Protein AF-K1U090-F1 (afdb_monomer_lite)

InterPro domains:
  IPR001736 Phospholipase D/Transphosphatidylase [PF00614] (41-67)
  IPR001736 Phospholipase D/Transphosphatidylase [PS50035] (40-67)
  IPR001736 Phospholipase D/Transphosphatidylase [SM00155] (40-67)

Foldseek 3Di:
DEEQLVCVPPDDPPVCVVCVVVVHHDDYDPHDDPDPDPVSVDDDQWDWDADPLFKIKTWNDDPDCQQVPVDQPPHYDDIDMDMDGDPVSNVSVVVVD

Organism: NCBI:txid408170

Radius of gyration: 15.62 Å; chains: 1; bounding box: 30×36×42 Å

pLDDT: mean 92.07, std 5.65, range [70.5, 98.44]

Sequence (97 aa):
MYDGMGCIVTLPRKYNEYLERQGIKCRIFSPIVPLLSTHQNNRDHRKIMVIDGAVAFCGGINISDEYINEKMRFGHWKDTGFMLRGEAVAGFTAMFL

Secondary structure (DSSP, 8-state):
-EETTTTTTTS-TTHHHHHHHTT----EES---SS--GGGG------EEEETTTEEEEES--SSTTTTTSS-SSS-----EEEEESTHHHHHHHHH-

Structure (mmCIF, N/CA/C/O backbone):
data_AF-K1U090-F1
#
_entry.id   AF-K1U090-F1
#
loop_
_atom_site.group_PDB
_atom_site.id
_atom_site.type_symbol
_atom_site.label_atom_id
_atom_site.label_alt_id
_atom_site.label_comp_id
_atom_site.label_asym_id
_atom_site.label_entity_id
_atom_site.label_seq_id
_atom_site.pdbx_PDB_ins_code
_atom_site.Cartn_x
_atom_site.Cartn_y
_atom_site.Cartn_z
_atom_site.occupancy
_atom_site.B_iso_or_equiv
_atom_site.auth_seq_id
_atom_site.auth_comp_id
_atom_site.auth_asym_id
_atom_site.auth_atom_id
_atom_site.pdbx_PDB_model_num
ATOM 1 N N . MET A 1 1 ? -4.790 -3.843 5.688 1.00 86.81 1 MET A N 1
ATOM 2 C CA . MET A 1 1 ? -4.081 -3.658 6.975 1.00 86.81 1 MET A CA 1
ATOM 3 C C . MET A 1 1 ? -3.916 -2.162 7.207 1.00 86.81 1 MET A C 1
ATOM 5 O O . MET A 1 1 ? -3.833 -1.449 6.217 1.00 86.81 1 MET A O 1
ATOM 9 N N . TYR A 1 2 ? -3.912 -1.680 8.449 1.00 89.44 2 TYR A N 1
ATOM 10 C CA . TYR A 1 2 ? -3.550 -0.291 8.763 1.00 89.44 2 TYR A CA 1
ATOM 11 C C . TYR A 1 2 ? -2.698 -0.227 10.030 1.00 89.44 2 TYR A C 1
ATOM 13 O O . TYR A 1 2 ? -2.712 -1.155 10.840 1.00 89.44 2 TYR A O 1
ATOM 21 N N . ASP A 1 3 ? -1.951 0.858 10.189 1.00 88.69 3 ASP A N 1
ATOM 22 C CA . ASP A 1 3 ? -1.023 1.052 11.296 1.00 88.69 3 ASP A CA 1
ATOM 23 C C . ASP A 1 3 ? -1.749 1.519 12.569 1.00 88.69 3 ASP A C 1
ATOM 25 O O . ASP A 1 3 ? -2.348 2.593 12.591 1.00 88.69 3 ASP A O 1
ATOM 29 N N . GLY A 1 4 ? -1.677 0.733 13.648 1.00 87.94 4 GLY A N 1
ATOM 30 C CA . GLY A 1 4 ? -2.317 1.063 14.920 1.00 87.94 4 GLY A CA 1
ATOM 31 C C . GLY A 1 4 ? -1.820 2.383 15.513 1.00 87.94 4 GLY A C 1
ATOM 32 O O . GLY A 1 4 ? -2.610 3.301 15.734 1.00 87.94 4 GLY A O 1
ATOM 33 N N . MET A 1 5 ? -0.512 2.504 15.747 1.00 86.75 5 MET A N 1
ATOM 34 C CA . MET A 1 5 ? 0.071 3.710 16.344 1.00 86.75 5 MET A CA 1
ATOM 35 C C . MET A 1 5 ? 0.040 4.898 15.369 1.00 86.75 5 MET A C 1
ATOM 37 O O . MET A 1 5 ? -0.030 6.052 15.779 1.00 86.75 5 MET A O 1
ATOM 41 N N . GLY A 1 6 ? 0.117 4.635 14.062 1.00 85.19 6 GLY A N 1
ATOM 42 C CA . GLY A 1 6 ? 0.215 5.667 13.021 1.00 85.19 6 GLY A CA 1
ATOM 43 C C . GLY A 1 6 ? -1.121 6.348 12.779 1.00 85.19 6 GLY A C 1
ATOM 44 O O . GLY A 1 6 ? -1.170 7.528 12.440 1.00 85.19 6 GLY A O 1
ATOM 45 N N . CYS A 1 7 ? -2.203 5.612 13.031 1.00 89.50 7 CYS A N 1
ATOM 46 C CA . CYS A 1 7 ? -3.559 6.076 12.823 1.00 89.50 7 CYS A CA 1
ATOM 47 C C . CYS A 1 7 ? -4.305 6.458 14.110 1.00 89.50 7 CYS A C 1
ATOM 49 O O . CYS A 1 7 ? -5.495 6.756 14.043 1.00 89.50 7 CYS A O 1
ATOM 51 N N . ILE A 1 8 ? -3.638 6.480 15.272 1.00 87.06 8 ILE A N 1
ATOM 52 C CA . ILE A 1 8 ? -4.289 6.685 16.580 1.00 87.06 8 ILE A CA 1
ATOM 53 C C . ILE A 1 8 ? -5.098 7.990 16.672 1.00 87.06 8 ILE A C 1
ATOM 55 O O . ILE A 1 8 ? -6.125 8.024 17.345 1.00 87.06 8 ILE A O 1
ATOM 59 N N . VAL A 1 9 ? -4.657 9.048 15.981 1.00 89.06 9 VAL A N 1
ATOM 60 C CA . VAL A 1 9 ? -5.346 10.353 15.933 1.00 89.06 9 VAL A CA 1
ATOM 61 C C . VAL A 1 9 ? -6.064 10.627 14.610 1.00 89.06 9 VAL A C 1
ATOM 63 O O . VAL A 1 9 ? -6.784 11.615 14.514 1.00 89.06 9 VAL A O 1
ATOM 66 N N . THR A 1 10 ? -5.862 9.796 13.581 1.00 89.56 10 THR A N 1
ATOM 67 C CA . THR A 1 10 ? -6.429 10.022 12.239 1.00 89.56 10 THR A CA 1
ATOM 68 C C . THR A 1 10 ? -7.608 9.112 11.916 1.00 89.56 10 THR A C 1
ATOM 70 O O . THR A 1 10 ? -8.388 9.446 11.027 1.00 89.56 10 THR A O 1
ATOM 73 N N . LEU A 1 11 ? -7.777 7.993 12.630 1.00 92.25 11 LEU A N 1
ATOM 74 C CA . LEU A 1 11 ? -8.904 7.079 12.452 1.00 92.25 11 LEU A CA 1
ATOM 75 C C . LEU A 1 11 ? -9.824 7.050 13.683 1.00 92.25 11 LEU A C 1
ATOM 77 O O . LEU A 1 11 ? -9.348 7.140 14.817 1.00 92.25 11 LEU A O 1
ATOM 81 N N . PRO A 1 12 ? -11.145 6.869 13.489 1.00 91.44 12 PRO A N 1
ATOM 82 C CA . PRO A 1 12 ? -12.077 6.671 14.592 1.00 91.44 12 PRO A CA 1
ATOM 83 C C . PRO A 1 12 ? -11.726 5.452 15.454 1.00 91.44 12 PRO A C 1
ATOM 85 O O . PRO A 1 12 ? -11.149 4.462 14.993 1.00 91.44 12 PRO A O 1
ATOM 88 N N . ARG A 1 13 ? -12.161 5.473 16.718 1.00 88.69 13 ARG A N 1
ATOM 89 C CA . ARG A 1 13 ? -12.038 4.307 17.601 1.00 88.69 13 ARG A CA 1
ATOM 90 C C . ARG A 1 13 ? -12.781 3.111 16.993 1.00 88.69 13 ARG A C 1
ATOM 92 O O . ARG A 1 13 ? -13.898 3.275 16.510 1.00 88.69 13 ARG A O 1
ATOM 99 N N . LYS A 1 14 ? -12.190 1.912 17.078 1.00 89.38 14 LYS A N 1
ATOM 100 C CA . LYS A 1 14 ? -12.752 0.659 16.527 1.00 89.38 14 LYS A CA 1
ATOM 101 C C . LYS A 1 14 ? -12.973 0.700 15.004 1.00 89.38 14 LYS A C 1
ATOM 103 O O . LYS A 1 14 ? -13.898 0.077 14.491 1.00 89.38 14 LYS A O 1
ATOM 108 N N . TYR A 1 15 ? -12.122 1.417 14.266 1.00 93.44 15 TYR A N 1
ATOM 109 C CA . TYR A 1 15 ? -12.212 1.482 12.804 1.00 93.44 15 TYR A CA 1
ATOM 110 C C . TYR A 1 15 ? -12.144 0.103 12.125 1.00 93.44 15 TYR A C 1
ATOM 112 O O . TYR A 1 15 ? -12.827 -0.131 11.133 1.00 93.44 15 TYR A O 1
ATOM 120 N N . ASN A 1 16 ? -11.396 -0.845 12.695 1.00 93.19 16 ASN A N 1
ATOM 121 C CA . ASN A 1 16 ? -11.402 -2.232 12.240 1.00 93.19 16 ASN A CA 1
ATOM 122 C C . ASN A 1 16 ? -12.801 -2.874 12.306 1.00 93.19 16 ASN A C 1
ATOM 124 O O . ASN A 1 16 ? -13.226 -3.490 11.335 1.00 93.19 16 ASN A O 1
ATOM 128 N N . GLU A 1 17 ? -13.549 -2.667 13.398 1.00 94.25 17 GLU A N 1
ATOM 129 C CA . GLU A 1 17 ? -14.921 -3.179 13.536 1.00 94.25 17 GLU A CA 1
ATOM 130 C C . GLU A 1 17 ? -15.865 -2.510 12.526 1.00 94.25 17 GLU A C 1
ATOM 132 O O . GLU A 1 17 ? -16.782 -3.148 12.013 1.00 94.25 17 GLU A O 1
ATOM 137 N N . TYR A 1 18 ? -15.648 -1.223 12.222 1.00 95.44 18 TYR A N 1
ATOM 138 C CA . TYR A 1 18 ? -16.390 -0.526 11.169 1.00 95.44 18 TYR A CA 1
ATOM 139 C C . TYR A 1 18 ? -16.161 -1.181 9.800 1.00 95.44 18 TYR A C 1
ATOM 141 O O . TYR A 1 18 ? -17.133 -1.509 9.122 1.00 95.44 18 TYR A O 1
ATOM 149 N N . LEU A 1 19 ? -14.902 -1.426 9.419 1.00 96.00 19 LEU A N 1
ATOM 150 C CA . LEU A 1 19 ? -14.557 -2.087 8.157 1.00 96.00 19 LEU A CA 1
ATOM 151 C C . LEU A 1 19 ? -15.128 -3.510 8.080 1.00 96.00 19 LEU A C 1
ATOM 153 O O . LEU A 1 19 ? -15.727 -3.880 7.071 1.00 96.00 19 LEU A O 1
ATOM 157 N N . GLU A 1 20 ? -15.015 -4.283 9.160 1.00 95.69 20 GLU A N 1
ATOM 158 C CA . GLU A 1 20 ? -15.544 -5.650 9.233 1.00 95.69 20 GLU A CA 1
ATOM 159 C C . GLU A 1 20 ? -17.066 -5.690 9.039 1.00 95.69 20 GLU A C 1
ATOM 161 O O . GLU A 1 20 ? -17.569 -6.549 8.315 1.00 95.69 20 GLU A O 1
ATOM 166 N N . ARG A 1 21 ? -17.808 -4.723 9.600 1.00 97.06 21 ARG A N 1
ATOM 167 C CA . ARG A 1 21 ? -19.260 -4.584 9.370 1.00 97.06 21 ARG A CA 1
ATOM 168 C C . ARG A 1 21 ? -19.615 -4.266 7.918 1.00 97.06 21 ARG A C 1
ATOM 170 O O . ARG A 1 21 ? -20.722 -4.581 7.499 1.00 97.06 21 ARG A O 1
ATOM 177 N N . GLN A 1 22 ? -18.701 -3.660 7.161 1.00 97.44 22 GLN A N 1
ATOM 178 C CA . GLN A 1 22 ? -18.848 -3.435 5.718 1.00 97.44 22 GLN A CA 1
ATOM 179 C C . GLN A 1 22 ? -18.394 -4.646 4.880 1.00 97.44 22 GLN A C 1
ATOM 181 O O . GLN A 1 22 ? -18.325 -4.558 3.658 1.00 97.44 22 GLN A O 1
ATOM 186 N N . GLY A 1 23 ? -18.050 -5.775 5.512 1.00 97.50 23 GLY A N 1
ATOM 187 C CA . GLY A 1 23 ? -17.539 -6.966 4.829 1.00 97.50 23 GLY A CA 1
ATOM 188 C C . GLY A 1 23 ? -16.061 -6.875 4.435 1.00 97.50 23 GLY A C 1
ATOM 189 O O . GLY A 1 23 ? -15.553 -7.755 3.741 1.00 97.50 23 GLY A O 1
ATOM 190 N N . ILE A 1 24 ? -15.346 -5.840 4.885 1.00 96.50 24 ILE A N 1
ATOM 191 C CA . ILE A 1 24 ? -13.934 -5.626 4.568 1.00 96.50 24 ILE A CA 1
ATOM 192 C C . ILE A 1 24 ? -13.082 -6.298 5.644 1.00 96.50 24 ILE A C 1
ATOM 194 O O . ILE A 1 24 ? -13.022 -5.854 6.792 1.00 96.50 24 ILE A O 1
ATOM 198 N N . LYS A 1 25 ? -12.364 -7.361 5.265 1.00 93.88 25 LYS A N 1
ATOM 199 C CA . LYS A 1 25 ? -11.365 -7.979 6.144 1.00 93.88 25 LYS A CA 1
ATOM 200 C C . LYS A 1 25 ? -10.223 -6.996 6.376 1.00 93.88 25 LYS A C 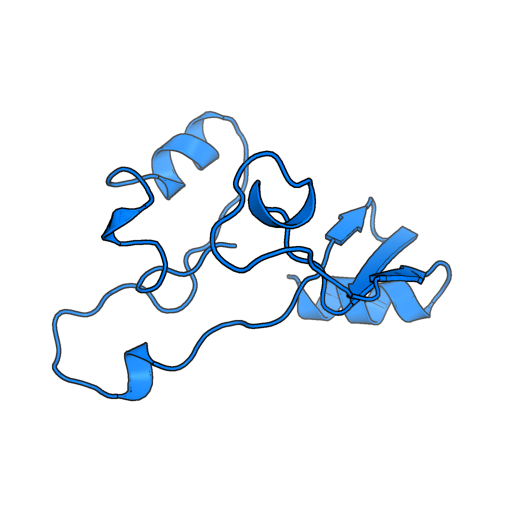1
ATOM 202 O O . LYS A 1 25 ? -9.564 -6.562 5.432 1.00 93.88 25 LYS A O 1
ATOM 207 N N . CYS A 1 26 ? -9.953 -6.673 7.633 1.00 92.69 26 CYS A N 1
ATOM 208 C CA . CYS A 1 26 ? -8.870 -5.772 7.992 1.00 92.69 26 CYS A CA 1
ATOM 209 C C . CYS A 1 26 ? -8.011 -6.350 9.123 1.00 92.69 26 CYS A C 1
ATOM 211 O O . CYS A 1 26 ? -8.389 -7.286 9.822 1.00 92.69 26 CYS A O 1
ATOM 213 N N . ARG A 1 27 ? -6.800 -5.811 9.261 1.00 90.31 27 ARG A N 1
ATOM 214 C CA . ARG A 1 27 ? -5.829 -6.179 10.295 1.00 90.31 27 ARG A CA 1
ATOM 215 C C . ARG A 1 27 ? -5.133 -4.915 10.770 1.00 90.31 27 ARG A C 1
ATOM 217 O O . ARG A 1 27 ? -4.813 -4.057 9.944 1.00 90.31 27 ARG A O 1
ATOM 224 N N . ILE A 1 28 ? -4.898 -4.830 12.073 1.00 90.81 28 ILE A N 1
ATOM 225 C CA . ILE A 1 28 ? -4.140 -3.745 12.694 1.00 90.81 28 ILE A CA 1
ATOM 226 C C . ILE A 1 28 ? -2.687 -4.202 12.793 1.00 90.81 28 ILE A C 1
ATOM 228 O O . ILE A 1 28 ? -2.398 -5.196 13.460 1.00 90.81 28 ILE A O 1
ATOM 232 N N . PHE A 1 29 ? -1.785 -3.494 12.122 1.00 89.44 29 PHE A N 1
ATOM 233 C CA . PHE A 1 29 ? -0.350 -3.654 12.315 1.00 89.44 29 PHE A CA 1
ATOM 234 C C . PHE A 1 29 ? 0.063 -2.986 13.627 1.00 89.44 29 PHE A C 1
ATOM 236 O O . PHE A 1 29 ? -0.394 -1.879 13.907 1.00 89.44 29 PHE A O 1
ATOM 243 N N . SER A 1 30 ? 0.921 -3.654 14.406 1.00 86.50 30 SER A N 1
ATOM 244 C CA . SER A 1 30 ? 1.396 -3.210 15.727 1.00 86.50 30 SER A CA 1
ATOM 245 C C . SER A 1 30 ? 0.287 -2.558 16.572 1.00 86.50 30 SER A C 1
ATOM 247 O O . SER A 1 30 ? 0.264 -1.334 16.732 1.00 86.50 30 SER A O 1
ATOM 249 N N . PRO A 1 31 ? -0.677 -3.348 17.090 1.00 83.19 31 PRO A N 1
ATOM 250 C CA . PRO A 1 31 ? -1.703 -2.821 17.978 1.00 83.19 31 PRO A CA 1
ATOM 251 C C . PRO A 1 31 ? -1.086 -2.013 19.125 1.00 83.19 31 PRO A C 1
ATOM 253 O O . PRO A 1 31 ? -0.023 -2.353 19.651 1.00 83.19 31 PRO A O 1
ATOM 256 N N . ILE A 1 32 ? -1.758 -0.931 19.510 1.00 80.44 32 ILE A N 1
ATOM 257 C CA . ILE A 1 32 ? -1.261 -0.039 20.556 1.00 80.44 32 ILE A CA 1
ATOM 258 C C . ILE A 1 32 ? -1.249 -0.801 21.881 1.00 80.44 32 ILE A C 1
ATOM 260 O O . ILE A 1 32 ? -2.290 -1.237 22.373 1.00 80.44 32 ILE A O 1
ATOM 264 N N . VAL A 1 33 ? -0.062 -0.934 22.463 1.00 79.81 33 VAL A N 1
ATOM 265 C CA . VAL A 1 33 ? 0.144 -1.486 23.804 1.00 79.81 33 VAL A CA 1
ATOM 266 C C . VAL A 1 33 ? 0.514 -0.319 24.721 1.00 79.81 33 VAL A C 1
ATOM 268 O O . VAL A 1 33 ? 1.401 0.452 24.348 1.00 79.81 33 VAL A O 1
ATOM 271 N N . PRO A 1 34 ? -0.119 -0.161 25.899 1.00 74.31 34 PRO A N 1
ATOM 272 C CA . PRO A 1 34 ? 0.154 0.934 26.832 1.00 74.31 34 PRO A CA 1
ATOM 273 C C . PRO A 1 34 ? 1.452 0.688 27.622 1.00 74.31 34 PRO A C 1
ATOM 275 O O . PRO A 1 34 ? 1.464 0.668 28.849 1.00 74.31 34 PRO A O 1
ATOM 278 N N . LEU A 1 35 ? 2.550 0.462 26.903 1.00 78.75 35 LEU A N 1
ATOM 279 C CA . LEU A 1 35 ? 3.888 0.255 27.438 1.00 78.75 35 LEU A CA 1
ATOM 280 C C . LEU A 1 35 ? 4.848 1.209 26.723 1.00 78.75 35 LEU A C 1
ATOM 282 O O . LEU A 1 35 ? 4.852 1.275 25.493 1.00 78.75 35 LEU A O 1
ATOM 286 N N . LEU A 1 36 ? 5.677 1.928 27.484 1.00 70.50 36 LEU A N 1
ATOM 287 C CA . LEU A 1 36 ? 6.747 2.752 26.920 1.00 70.50 36 LEU A CA 1
ATOM 288 C C . LEU A 1 36 ? 7.759 1.839 26.216 1.00 70.50 36 LEU A C 1
ATOM 290 O O . LEU A 1 36 ? 8.542 1.148 26.862 1.00 70.50 36 LEU A O 1
ATOM 294 N N . SER A 1 37 ? 7.713 1.811 24.886 1.00 79.06 37 SER A N 1
ATOM 295 C CA . SER A 1 37 ? 8.610 1.010 24.057 1.00 79.06 37 SER A CA 1
ATOM 296 C C . SER A 1 37 ? 8.862 1.689 22.717 1.00 79.06 37 SER A C 1
ATOM 298 O O . SER A 1 37 ? 7.940 2.186 22.071 1.00 79.06 37 SER A O 1
ATOM 300 N N . THR A 1 38 ? 10.114 1.652 22.263 1.00 83.12 38 THR A N 1
ATOM 301 C CA . THR A 1 38 ? 10.512 2.103 20.922 1.00 83.12 38 THR A CA 1
ATOM 302 C C . THR A 1 38 ? 9.999 1.184 19.818 1.00 83.12 38 THR A C 1
ATOM 304 O O . THR A 1 38 ? 9.979 1.591 18.661 1.00 83.12 38 THR A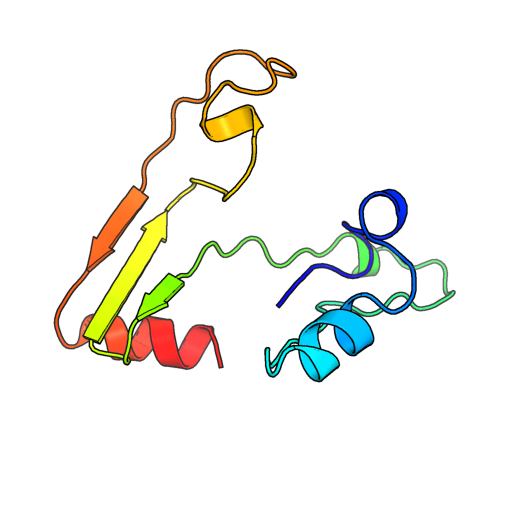 O 1
ATOM 307 N N . HIS A 1 39 ? 9.527 -0.024 20.149 1.00 83.06 39 HIS A N 1
ATOM 308 C CA . HIS A 1 39 ? 8.948 -0.957 19.181 1.00 83.06 39 HIS A CA 1
ATOM 309 C C . HIS A 1 39 ? 7.778 -0.336 18.406 1.00 83.06 39 HIS A C 1
ATOM 311 O O . HIS A 1 39 ? 7.602 -0.621 17.227 1.00 83.06 39 HIS A O 1
ATOM 317 N N . GLN A 1 40 ? 7.009 0.553 19.042 1.00 82.88 40 GLN A N 1
ATOM 318 C CA . GLN A 1 40 ? 5.882 1.243 18.405 1.00 82.88 40 GLN A CA 1
ATOM 319 C C . GLN A 1 40 ? 6.317 2.267 17.334 1.00 82.88 40 GLN A C 1
ATOM 321 O O . GLN A 1 40 ? 5.467 2.799 16.621 1.00 82.88 40 GLN A O 1
ATOM 326 N N . ASN A 1 41 ? 7.624 2.528 17.184 1.00 85.19 41 ASN A N 1
ATOM 327 C CA . ASN A 1 41 ? 8.170 3.296 16.062 1.00 85.19 41 ASN A CA 1
ATOM 328 C C . ASN A 1 41 ? 8.383 2.444 14.803 1.00 85.19 41 ASN A C 1
ATOM 330 O O . ASN A 1 41 ? 8.536 3.012 13.722 1.00 85.19 41 ASN A O 1
ATOM 334 N N . ASN A 1 42 ? 8.381 1.110 14.905 1.00 87.81 42 ASN A N 1
ATOM 335 C CA . ASN A 1 42 ? 8.417 0.252 13.724 1.00 87.81 42 ASN A CA 1
ATOM 336 C C . ASN A 1 42 ? 7.091 0.384 12.980 1.00 87.81 42 ASN A C 1
ATOM 338 O O . ASN A 1 42 ? 6.026 0.278 13.587 1.00 87.81 42 ASN A O 1
ATOM 342 N N . ARG A 1 43 ? 7.158 0.616 11.668 1.00 87.81 43 ARG A N 1
ATOM 343 C CA . ARG A 1 43 ? 5.988 0.764 10.795 1.00 87.81 43 ARG A CA 1
ATOM 344 C C . ARG A 1 43 ? 6.061 -0.245 9.660 1.00 87.81 43 ARG A C 1
ATOM 346 O O . ARG A 1 43 ? 7.148 -0.515 9.148 1.00 87.81 43 ARG A O 1
ATOM 353 N N . ASP A 1 44 ? 4.911 -0.744 9.219 1.00 89.12 44 ASP A N 1
ATOM 354 C CA . ASP A 1 44 ? 4.836 -1.397 7.916 1.00 89.12 44 ASP A CA 1
ATOM 355 C C . ASP A 1 44 ? 4.883 -0.319 6.830 1.00 89.12 44 ASP A C 1
ATOM 357 O O . ASP A 1 44 ? 3.955 0.474 6.675 1.00 89.12 44 ASP A O 1
ATOM 361 N N . HIS A 1 45 ? 6.001 -0.251 6.111 1.00 91.88 45 HIS A N 1
ATOM 362 C CA . HIS A 1 45 ? 6.224 0.761 5.082 1.00 91.88 45 HIS A CA 1
ATOM 363 C C . HIS A 1 45 ? 5.929 0.255 3.658 1.00 91.88 45 HIS A C 1
ATOM 365 O O . HIS A 1 45 ? 6.119 0.993 2.682 1.00 91.88 45 HIS A O 1
ATOM 371 N N . ARG A 1 46 ? 5.465 -0.995 3.524 1.00 93.62 46 ARG A N 1
ATOM 372 C CA . ARG A 1 46 ? 5.157 -1.622 2.235 1.00 93.62 46 ARG A CA 1
ATOM 373 C C . ARG A 1 46 ? 3.877 -1.015 1.658 1.00 93.62 46 ARG A C 1
ATOM 375 O O . ARG A 1 46 ? 2.860 -0.932 2.339 1.00 93.62 46 ARG A O 1
ATOM 382 N N . LYS A 1 47 ? 3.907 -0.630 0.381 1.00 95.25 47 LYS A N 1
ATOM 383 C CA . LYS A 1 47 ? 2.713 -0.232 -0.379 1.00 95.25 47 LYS A CA 1
ATOM 384 C C . LYS A 1 47 ? 2.424 -1.327 -1.389 1.00 95.25 47 LYS A C 1
ATOM 386 O O . LYS A 1 47 ? 3.128 -1.446 -2.383 1.00 95.25 47 LYS A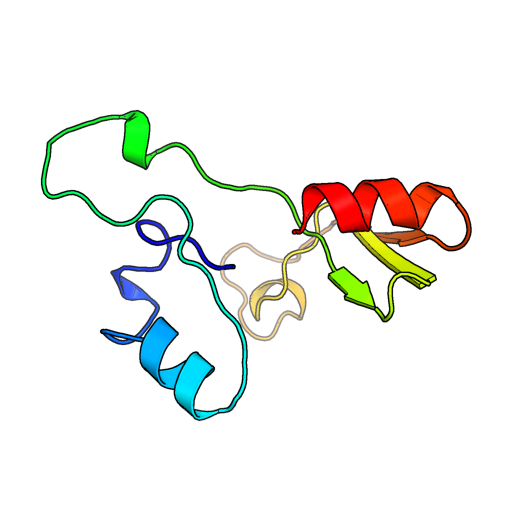 O 1
ATOM 391 N N . ILE A 1 48 ? 1.449 -2.173 -1.083 1.00 96.31 48 ILE A N 1
ATOM 392 C CA . ILE A 1 48 ? 1.120 -3.348 -1.888 1.00 96.31 48 ILE A CA 1
ATOM 393 C C . ILE A 1 48 ? -0.381 -3.335 -2.155 1.00 96.31 48 ILE A C 1
ATOM 395 O O . ILE A 1 48 ? -1.178 -3.304 -1.219 1.00 96.31 48 ILE A O 1
ATOM 399 N N . MET A 1 49 ? -0.756 -3.401 -3.430 1.00 96.94 49 MET A N 1
ATOM 400 C CA . MET A 1 49 ? -2.123 -3.680 -3.862 1.00 96.94 49 MET A CA 1
ATOM 401 C C . MET A 1 49 ? -2.088 -4.876 -4.802 1.00 96.94 49 MET A C 1
ATOM 403 O O . MET A 1 49 ? -1.438 -4.821 -5.842 1.00 96.94 49 MET A O 1
ATOM 407 N N . VAL A 1 50 ? -2.781 -5.950 -4.436 1.00 97.56 50 VAL A N 1
ATOM 408 C CA . VAL A 1 50 ? -2.908 -7.155 -5.261 1.00 97.56 50 VAL A CA 1
ATOM 409 C C . VAL A 1 50 ? -4.373 -7.338 -5.626 1.00 97.56 50 VAL A C 1
ATOM 411 O O . VAL A 1 50 ? -5.236 -7.280 -4.753 1.00 97.56 50 VAL A O 1
ATOM 414 N N . ILE A 1 51 ? -4.643 -7.557 -6.910 1.00 97.94 51 ILE A N 1
ATOM 415 C CA . ILE A 1 51 ? -5.985 -7.771 -7.454 1.00 97.94 51 ILE A CA 1
ATOM 416 C C . ILE A 1 51 ? -6.046 -9.200 -7.988 1.00 97.94 51 ILE A C 1
ATOM 418 O O . ILE A 1 51 ? -5.248 -9.575 -8.852 1.00 97.94 51 ILE A O 1
ATOM 422 N N . ASP A 1 52 ? -6.950 -9.998 -7.417 1.00 97.12 52 ASP A N 1
ATOM 423 C CA . ASP A 1 52 ? -7.248 -11.394 -7.782 1.00 97.12 52 ASP A CA 1
ATOM 424 C C . ASP A 1 52 ? -6.036 -12.345 -7.833 1.00 97.12 52 ASP A C 1
ATOM 426 O O . ASP A 1 52 ? -6.085 -13.401 -8.455 1.00 97.12 52 ASP A O 1
ATOM 430 N N . GLY A 1 53 ? -4.913 -11.969 -7.209 1.00 96.31 53 GLY A N 1
ATOM 431 C CA . GLY A 1 53 ? -3.644 -12.698 -7.328 1.00 96.31 53 GLY A CA 1
ATOM 432 C C . GLY A 1 53 ? -3.013 -12.649 -8.729 1.00 96.31 53 GLY A C 1
ATOM 433 O O . GLY A 1 53 ? -2.053 -13.372 -8.982 1.00 96.31 53 GLY A O 1
ATOM 434 N N . ALA A 1 54 ? -3.520 -11.806 -9.636 1.00 97.88 54 ALA A N 1
ATOM 435 C CA . ALA A 1 54 ? -3.106 -11.745 -11.042 1.00 97.88 54 ALA A CA 1
ATOM 436 C C . ALA A 1 54 ? -2.366 -10.450 -11.416 1.00 97.88 54 ALA A C 1
ATOM 438 O O . ALA A 1 54 ? -1.555 -10.438 -12.347 1.00 97.88 54 ALA A O 1
ATOM 439 N N . VAL A 1 55 ? -2.637 -9.356 -10.698 1.00 98.44 55 VAL A N 1
ATOM 440 C CA . VAL A 1 55 ? -1.997 -8.049 -10.903 1.00 98.44 55 VAL A CA 1
ATOM 441 C C . VAL A 1 55 ? -1.546 -7.496 -9.559 1.00 98.44 55 VAL A C 1
ATOM 443 O O . VAL A 1 55 ? -2.320 -7.501 -8.602 1.00 98.44 55 VAL A O 1
ATOM 446 N N . ALA A 1 56 ? -0.317 -6.988 -9.490 1.00 98.19 56 ALA A N 1
ATOM 447 C CA . ALA A 1 56 ? 0.194 -6.294 -8.313 1.00 98.19 56 ALA A CA 1
ATOM 448 C C . ALA A 1 56 ? 0.645 -4.874 -8.657 1.00 98.19 56 ALA A C 1
ATOM 450 O O . ALA A 1 56 ? 1.245 -4.642 -9.704 1.00 98.19 56 ALA A O 1
ATOM 451 N N . PHE A 1 57 ? 0.403 -3.940 -7.746 1.00 97.94 57 PHE A N 1
ATOM 452 C CA . PHE A 1 57 ? 0.966 -2.596 -7.753 1.00 97.94 57 PHE A CA 1
ATOM 453 C C . PHE A 1 57 ? 1.827 -2.413 -6.507 1.00 97.94 57 PHE A C 1
ATOM 455 O O . PHE A 1 57 ? 1.442 -2.827 -5.409 1.00 97.94 57 PHE A O 1
ATOM 462 N N . CYS A 1 58 ? 2.988 -1.792 -6.685 1.00 97.38 58 CYS A N 1
ATOM 463 C CA . CYS A 1 58 ? 3.908 -1.443 -5.607 1.00 97.38 58 CYS A CA 1
ATOM 464 C C . CYS A 1 58 ? 4.758 -0.227 -6.020 1.00 97.38 58 CYS A C 1
ATOM 466 O O . CYS A 1 58 ? 4.664 0.253 -7.150 1.00 97.38 58 CYS A O 1
ATOM 468 N N . GLY A 1 59 ? 5.555 0.306 -5.099 1.00 96.19 59 GLY A N 1
ATOM 469 C CA . GLY A 1 59 ? 6.412 1.471 -5.300 1.00 96.19 59 GLY A CA 1
ATOM 470 C C . GLY A 1 59 ? 6.471 2.345 -4.052 1.00 96.19 59 GLY A C 1
ATOM 471 O O . GLY A 1 59 ? 6.234 1.865 -2.943 1.00 96.19 59 GLY A O 1
ATOM 472 N N . GLY A 1 60 ? 6.783 3.629 -4.232 1.00 96.31 60 GLY A N 1
ATOM 473 C CA . GLY A 1 60 ? 6.806 4.606 -3.137 1.00 96.31 60 GLY A CA 1
ATOM 474 C C . GLY A 1 60 ? 5.467 5.309 -2.889 1.00 96.31 60 GLY A C 1
ATOM 475 O O . GLY A 1 60 ? 5.250 5.830 -1.794 1.00 96.31 60 GLY A O 1
ATOM 476 N N . ILE A 1 61 ? 4.530 5.244 -3.842 1.00 94.81 61 ILE A N 1
ATOM 477 C CA . ILE A 1 61 ? 3.252 5.967 -3.779 1.00 94.81 61 ILE A CA 1
ATOM 478 C C . ILE A 1 61 ? 2.353 5.431 -2.656 1.00 94.81 61 ILE A C 1
ATOM 480 O O . ILE A 1 61 ? 2.063 4.235 -2.594 1.00 94.81 61 ILE A O 1
ATOM 484 N N . ASN A 1 62 ? 1.868 6.329 -1.794 1.00 92.81 62 ASN A N 1
ATOM 485 C CA . ASN A 1 62 ? 0.797 6.038 -0.839 1.00 92.81 62 ASN A CA 1
ATOM 486 C C . ASN A 1 62 ? -0.572 6.398 -1.440 1.00 92.81 62 ASN A C 1
ATOM 488 O O . ASN A 1 62 ? -0.670 7.253 -2.318 1.00 92.81 62 ASN A O 1
ATOM 492 N N . ILE A 1 63 ? -1.644 5.795 -0.921 1.00 91.62 63 ILE A N 1
ATOM 493 C CA . ILE A 1 63 ? -3.016 6.245 -1.195 1.00 91.62 63 ILE A CA 1
ATOM 494 C C . ILE A 1 63 ? -3.339 7.348 -0.184 1.00 91.62 63 ILE A C 1
ATOM 496 O O . ILE A 1 63 ? -3.613 7.051 0.977 1.00 91.62 63 ILE A O 1
ATOM 500 N N . SER A 1 64 ? -3.227 8.608 -0.610 1.00 90.88 64 SER A N 1
ATOM 501 C CA . SER A 1 64 ? -3.466 9.775 0.247 1.00 90.88 64 SER A CA 1
ATOM 502 C C . SER A 1 64 ? -3.767 11.036 -0.563 1.00 90.88 64 SER A C 1
ATOM 504 O O . SER A 1 64 ? -3.270 11.190 -1.682 1.00 90.88 64 SER A O 1
ATOM 506 N N . ASP A 1 65 ? -4.504 11.966 0.041 1.00 93.81 65 ASP A N 1
ATOM 507 C CA . ASP A 1 65 ? -4.905 13.254 -0.544 1.00 93.81 65 ASP A CA 1
ATOM 508 C C . ASP A 1 65 ? -3.696 14.109 -0.972 1.00 93.81 65 ASP A C 1
ATOM 510 O O . ASP A 1 65 ? -3.768 14.872 -1.937 1.00 93.81 65 ASP A O 1
ATOM 514 N N . GLU A 1 66 ? -2.554 13.982 -0.283 1.00 93.19 66 GLU A N 1
ATOM 515 C CA . GLU A 1 66 ? -1.328 14.698 -0.647 1.00 93.19 66 GLU A CA 1
ATOM 516 C C . GLU A 1 66 ? -0.744 14.223 -1.983 1.00 93.19 66 GLU A C 1
ATOM 518 O O . GLU A 1 66 ? -0.204 15.034 -2.732 1.00 93.19 66 GLU A O 1
ATOM 523 N N . TYR A 1 67 ? -0.874 12.934 -2.315 1.00 93.44 67 TYR A N 1
ATOM 524 C CA . TYR A 1 67 ? -0.337 12.368 -3.559 1.00 93.44 67 TYR A CA 1
ATOM 525 C C . TYR A 1 67 ? -1.150 12.773 -4.793 1.00 93.44 67 TYR A C 1
ATOM 527 O O . TYR A 1 67 ? -0.608 12.808 -5.898 1.00 93.44 67 TYR A O 1
ATOM 535 N N . ILE A 1 68 ? -2.428 13.114 -4.610 1.00 93.94 68 ILE A N 1
ATOM 536 C CA . ILE A 1 68 ? -3.304 13.632 -5.673 1.00 93.94 68 ILE A CA 1
ATOM 537 C C . ILE A 1 68 ? -3.407 15.165 -5.672 1.00 93.94 68 ILE A C 1
ATOM 539 O O . ILE A 1 68 ? -4.151 15.729 -6.469 1.00 93.94 68 ILE A O 1
ATOM 543 N N . ASN A 1 69 ? -2.630 15.848 -4.825 1.00 93.62 69 ASN A N 1
ATOM 544 C CA . ASN A 1 69 ? -2.630 17.304 -4.652 1.00 93.62 69 ASN A CA 1
ATOM 545 C C . ASN A 1 69 ? -3.969 17.900 -4.172 1.00 93.62 69 ASN A C 1
ATOM 547 O O . ASN A 1 69 ? -4.188 19.099 -4.326 1.00 93.62 69 ASN A O 1
ATOM 551 N N . GLU A 1 70 ? -4.841 17.103 -3.551 1.00 95.44 70 GLU A N 1
ATOM 552 C CA . GLU A 1 70 ? -6.032 17.625 -2.866 1.00 95.44 70 GLU A CA 1
ATOM 553 C C . GLU A 1 70 ? -5.627 18.397 -1.598 1.00 95.44 70 GLU A C 1
ATOM 555 O O . GLU A 1 70 ? -6.228 19.416 -1.256 1.00 95.44 70 GLU A O 1
ATOM 560 N N . LYS A 1 71 ? -4.544 17.966 -0.935 1.00 93.69 71 LYS A N 1
ATOM 561 C CA . LYS A 1 71 ? -3.924 18.675 0.194 1.00 93.69 71 LYS A CA 1
ATOM 562 C C . LYS A 1 71 ? -2.454 18.973 -0.082 1.00 93.69 71 LYS A C 1
ATOM 564 O O . LYS A 1 71 ? -1.636 18.067 -0.203 1.00 93.69 71 LYS A O 1
ATOM 569 N N . MET A 1 72 ? -2.080 20.251 -0.087 1.00 92.56 72 MET A N 1
ATOM 570 C CA . MET A 1 72 ? -0.685 20.674 -0.263 1.00 92.56 72 MET A CA 1
ATOM 571 C C . MET A 1 72 ? 0.008 20.901 1.087 1.00 92.56 72 MET A C 1
ATOM 573 O O . MET A 1 72 ? 0.183 22.032 1.531 1.00 92.56 72 MET A O 1
ATOM 577 N N . ARG A 1 73 ? 0.405 19.815 1.760 1.00 89.19 73 ARG A N 1
ATOM 578 C CA . ARG A 1 73 ? 1.106 19.895 3.058 1.00 89.19 73 ARG A CA 1
ATOM 579 C C . ARG A 1 73 ? 2.630 19.999 2.929 1.00 89.19 73 ARG A C 1
ATOM 581 O O . ARG A 1 73 ? 3.258 20.681 3.731 1.00 89.19 73 ARG A O 1
ATOM 588 N N . PHE A 1 74 ? 3.211 19.324 1.935 1.00 90.06 74 PHE A N 1
ATOM 589 C CA . PHE A 1 74 ? 4.668 19.187 1.757 1.00 90.06 74 PHE A CA 1
ATOM 590 C C . PHE A 1 74 ? 5.146 19.537 0.336 1.00 90.06 74 PHE A C 1
ATOM 592 O O . PHE A 1 74 ? 6.254 19.182 -0.055 1.00 90.06 74 PHE A O 1
ATOM 599 N N . GLY A 1 75 ? 4.309 20.227 -0.444 1.00 92.12 75 GLY A N 1
ATOM 600 C CA . GLY A 1 75 ? 4.537 20.472 -1.869 1.00 92.12 75 GLY A CA 1
ATOM 601 C C . GLY A 1 75 ? 4.078 19.308 -2.750 1.00 92.12 75 GLY A C 1
ATOM 602 O O . GLY A 1 75 ? 3.250 18.495 -2.337 1.00 92.12 75 GLY A O 1
ATOM 603 N N . HIS A 1 76 ? 4.598 19.258 -3.977 1.00 93.00 76 HIS A N 1
ATOM 604 C CA . HIS A 1 76 ? 4.250 18.226 -4.951 1.00 93.00 76 HIS A CA 1
ATOM 605 C C . HIS A 1 76 ? 5.090 16.966 -4.762 1.00 93.00 76 HIS A C 1
ATOM 607 O O . HIS A 1 76 ? 6.318 17.021 -4.679 1.00 93.00 76 HIS A O 1
ATOM 613 N N . TRP A 1 77 ? 4.418 15.818 -4.768 1.00 93.12 77 TRP A N 1
ATOM 614 C CA . TRP A 1 77 ? 5.079 14.526 -4.690 1.00 93.12 77 TRP A CA 1
ATOM 615 C C . TRP A 1 77 ? 5.664 14.131 -6.040 1.00 93.12 77 TRP A C 1
ATOM 617 O O . TRP A 1 77 ? 4.973 14.095 -7.058 1.00 93.12 77 TRP A O 1
ATOM 627 N N . LYS A 1 78 ? 6.949 13.780 -6.029 1.00 92.94 78 LYS A N 1
ATOM 628 C CA . LYS A 1 78 ? 7.600 13.060 -7.118 1.00 92.94 78 LYS A CA 1
ATOM 629 C C . LYS A 1 78 ? 7.946 11.673 -6.605 1.00 92.94 78 LYS A C 1
ATOM 631 O O . LYS A 1 78 ? 8.849 11.525 -5.788 1.00 92.94 78 LYS A O 1
ATOM 636 N N . ASP A 1 79 ? 7.221 10.679 -7.087 1.00 94.75 79 ASP A N 1
ATOM 637 C CA . ASP A 1 79 ? 7.349 9.297 -6.641 1.00 94.75 79 ASP A CA 1
ATOM 638 C C . ASP A 1 79 ? 7.148 8.346 -7.829 1.00 94.75 79 ASP A 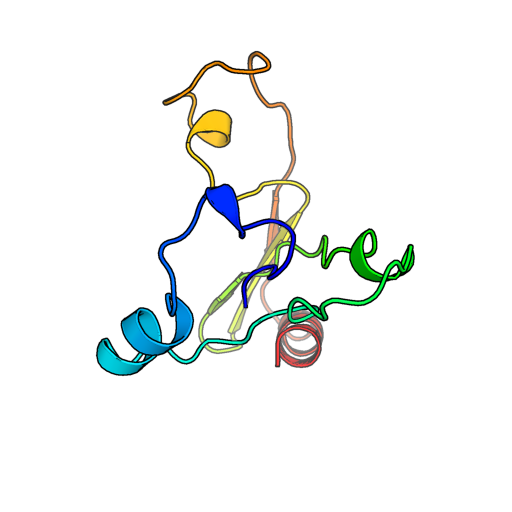C 1
ATOM 640 O O . ASP A 1 79 ? 6.801 8.772 -8.932 1.00 94.75 79 ASP A O 1
ATOM 644 N N . THR A 1 80 ? 7.418 7.060 -7.641 1.00 96.31 80 THR A N 1
ATOM 645 C CA . THR A 1 80 ? 7.298 6.040 -8.681 1.00 96.31 80 THR A CA 1
ATOM 646 C C . THR A 1 80 ? 6.520 4.845 -8.158 1.00 96.31 80 THR A C 1
ATOM 648 O O . THR A 1 80 ? 6.825 4.277 -7.109 1.00 96.31 80 THR A O 1
ATOM 651 N N . GLY A 1 81 ? 5.508 4.459 -8.927 1.00 96.75 81 GLY A N 1
ATOM 652 C CA . GLY A 1 81 ? 4.805 3.193 -8.795 1.00 96.75 81 GLY A CA 1
ATOM 653 C C . GLY A 1 81 ? 5.061 2.326 -10.018 1.00 96.75 81 GLY A C 1
ATOM 654 O O . GLY A 1 81 ? 5.386 2.826 -11.095 1.00 96.75 81 GLY A O 1
ATOM 655 N N . PHE A 1 82 ? 4.892 1.024 -9.859 1.00 97.56 82 PHE A N 1
ATOM 656 C CA . PHE A 1 82 ? 4.931 0.068 -10.952 1.00 97.56 82 PHE A CA 1
ATOM 657 C C . PHE A 1 82 ? 3.778 -0.926 -10.828 1.00 97.56 82 PHE A C 1
ATOM 659 O O . PHE A 1 82 ? 3.262 -1.185 -9.739 1.00 97.56 82 PHE A O 1
ATOM 666 N N . MET A 1 83 ? 3.392 -1.487 -11.971 1.00 98.25 83 MET A N 1
ATOM 667 C CA . MET A 1 83 ? 2.399 -2.547 -12.086 1.00 98.25 83 MET A CA 1
ATOM 668 C C . MET A 1 83 ? 3.082 -3.802 -12.627 1.00 98.25 83 MET A C 1
ATOM 670 O O . MET A 1 83 ? 3.874 -3.726 -13.566 1.00 98.25 83 MET A O 1
ATOM 674 N N . LEU A 1 84 ? 2.782 -4.946 -12.021 1.00 97.25 84 LEU A N 1
ATOM 675 C CA . LEU A 1 84 ? 3.315 -6.255 -12.376 1.00 97.25 84 LEU A CA 1
ATOM 676 C C . LEU A 1 84 ? 2.185 -7.214 -12.739 1.00 97.25 84 LEU A C 1
ATOM 678 O O . LEU A 1 84 ? 1.112 -7.201 -12.131 1.00 97.25 84 LEU A O 1
ATOM 682 N N . ARG A 1 85 ? 2.482 -8.099 -13.691 1.00 98.31 85 ARG A N 1
ATOM 683 C CA . ARG A 1 85 ? 1.691 -9.283 -14.047 1.00 98.31 85 ARG A CA 1
ATOM 684 C C . ARG A 1 85 ? 2.619 -10.489 -14.171 1.00 98.31 85 ARG A C 1
ATOM 686 O O . ARG A 1 85 ? 3.818 -10.320 -14.383 1.00 98.31 85 ARG A O 1
ATOM 693 N N . GLY A 1 86 ? 2.053 -11.688 -14.087 1.00 97.19 86 GLY A N 1
ATOM 694 C CA . GLY A 1 86 ? 2.795 -12.948 -14.177 1.00 97.19 86 GLY A CA 1
ATOM 695 C C . GLY A 1 86 ? 3.236 -13.478 -12.812 1.00 97.19 86 GLY A C 1
ATOM 696 O O . GLY A 1 86 ? 2.762 -13.023 -11.773 1.00 97.19 86 GLY A O 1
ATOM 697 N N . GLU A 1 87 ? 4.146 -14.451 -12.812 1.00 97.31 87 GLU A N 1
ATOM 698 C CA . GLU A 1 87 ? 4.486 -15.262 -11.629 1.00 97.31 87 GLU A CA 1
ATOM 699 C C . GLU A 1 87 ? 4.980 -14.443 -10.429 1.00 97.31 87 GLU A C 1
ATOM 701 O O . GLU A 1 87 ? 4.723 -14.801 -9.280 1.00 97.31 87 GLU A O 1
ATOM 706 N N . ALA A 1 88 ? 5.612 -13.291 -10.675 1.00 96.94 88 ALA A N 1
ATOM 707 C CA . ALA A 1 88 ? 6.077 -12.389 -9.624 1.00 96.94 88 ALA A CA 1
ATOM 708 C C . ALA A 1 88 ? 4.950 -11.922 -8.679 1.00 96.94 88 ALA A C 1
ATOM 710 O O . ALA A 1 88 ? 5.214 -11.628 -7.512 1.00 96.94 88 ALA A O 1
ATOM 711 N N . VAL A 1 89 ? 3.690 -11.891 -9.139 1.00 98.44 89 VAL A N 1
ATO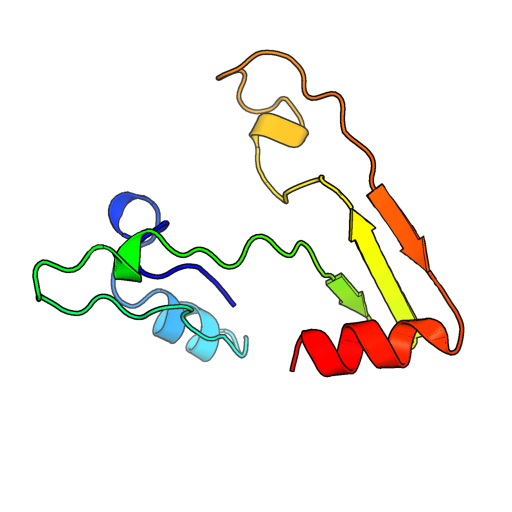M 712 C CA . VAL A 1 89 ? 2.530 -11.492 -8.321 1.00 98.44 89 VAL A CA 1
ATOM 713 C C . VAL A 1 89 ? 2.303 -12.445 -7.142 1.00 98.44 89 VAL A C 1
ATOM 715 O O . VAL A 1 89 ? 1.843 -12.008 -6.083 1.00 98.44 89 VAL A O 1
ATOM 718 N N . ALA A 1 90 ? 2.695 -13.718 -7.259 1.00 97.75 90 ALA A N 1
ATOM 719 C CA . ALA A 1 90 ? 2.586 -14.680 -6.164 1.00 97.75 90 ALA A CA 1
ATOM 720 C C . ALA A 1 90 ? 3.399 -14.239 -4.934 1.00 97.75 90 ALA A C 1
ATOM 722 O O . ALA A 1 90 ? 2.910 -14.326 -3.809 1.00 97.75 90 ALA A O 1
ATOM 723 N N . GLY A 1 91 ? 4.593 -13.670 -5.143 1.00 97.50 91 GLY A N 1
ATOM 724 C CA . GLY A 1 91 ? 5.416 -13.123 -4.062 1.00 97.50 91 GLY A CA 1
ATOM 725 C C . GLY A 1 91 ? 4.748 -11.944 -3.350 1.00 97.50 91 GLY A C 1
ATOM 726 O O . GLY A 1 91 ? 4.735 -11.886 -2.123 1.00 97.50 91 GLY A O 1
ATOM 727 N N . PHE A 1 92 ? 4.119 -11.033 -4.099 1.00 97.56 92 PHE A N 1
ATOM 728 C CA . PHE A 1 92 ? 3.360 -9.918 -3.514 1.00 97.56 92 PHE A CA 1
ATOM 729 C C . PHE A 1 92 ? 2.129 -10.391 -2.743 1.00 97.56 92 PHE A C 1
ATOM 731 O O . PHE A 1 92 ? 1.841 -9.864 -1.671 1.00 97.56 92 PHE A O 1
ATOM 738 N N . THR A 1 93 ? 1.440 -11.408 -3.261 1.00 96.50 93 THR A N 1
ATOM 739 C CA . THR A 1 93 ? 0.289 -12.027 -2.593 1.00 96.50 93 THR A CA 1
ATOM 740 C C . THR A 1 93 ? 0.712 -12.650 -1.264 1.00 96.50 93 THR A C 1
ATOM 742 O O . THR A 1 93 ? 0.099 -12.372 -0.237 1.00 96.50 93 THR A O 1
ATOM 745 N N . ALA A 1 94 ? 1.802 -13.424 -1.265 1.00 96.00 94 ALA A N 1
ATOM 746 C CA . ALA A 1 94 ? 2.343 -14.055 -0.065 1.00 96.00 94 ALA A CA 1
ATOM 747 C C . ALA A 1 94 ? 2.840 -13.038 0.975 1.00 96.00 94 ALA A C 1
ATOM 749 O O . ALA A 1 94 ? 2.699 -13.275 2.166 1.00 96.00 94 ALA A O 1
ATOM 750 N N . MET A 1 95 ? 3.400 -11.900 0.549 1.00 93.88 95 MET A N 1
ATOM 751 C CA . MET A 1 95 ? 3.796 -10.829 1.472 1.00 93.88 95 MET A CA 1
ATOM 752 C C . MET A 1 95 ? 2.601 -10.096 2.101 1.00 93.88 95 MET A C 1
ATOM 754 O O . MET A 1 95 ? 2.753 -9.522 3.181 1.00 93.88 95 MET A O 1
ATOM 758 N N . PHE A 1 96 ? 1.462 -10.026 1.407 1.00 91.00 96 PHE A N 1
ATOM 759 C CA . PHE A 1 96 ? 0.285 -9.284 1.863 1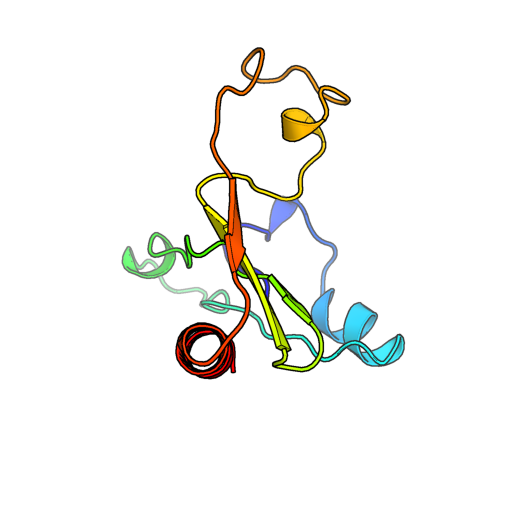.00 91.00 96 PHE A CA 1
ATOM 760 C C . PHE A 1 96 ? -0.579 -10.063 2.863 1.00 91.00 96 PHE A C 1
ATOM 762 O O . PHE A 1 96 ? -1.117 -9.452 3.791 1.00 91.00 96 PHE A O 1
ATOM 769 N N . LEU A 1 97 ? -0.749 -11.370 2.638 1.00 88.88 97 LEU A N 1
ATOM 770 C CA . LEU A 1 97 ? -1.537 -12.267 3.491 1.00 88.88 97 LEU A CA 1
ATOM 771 C C . LEU A 1 97 ? -0.847 -12.539 4.835 1.00 88.88 97 LEU A C 1
ATOM 773 O O . LEU A 1 97 ? -1.595 -12.623 5.838 1.00 88.88 97 LEU A O 1
#